Protein AF-A0A7L2TRA7-F1 (afdb_monomer_lite)

Sequence (109 aa):
GRTGRAGHRGKAVTFFTEDDKPLLRSIANVIQRAGCPVPEYIKHLPKLQSKQKKKFIKKPLTRESICTTPKCFLKKGKTKMKTTKENIKEKKKGKEDKKGRKLQTGSES

pLDDT: mean 81.59, std 13.66, range [42.28, 95.25]

Radius of gyration: 28.55 Å; chains: 1; bounding box: 27×39×94 Å

Secondary structure (DSSP, 8-state):
--S--TT----------GGGHHHHHHHHHHHHHTT----HHHHTSPPPPHHHHHHHHHSPPP-PPP--S-HHHHHHHHHHHHHHHHHHHHHHHHHHHHHHHHHHTTS--

InterPro domains:
  IPR027417 P-loop containing nucleoside triphosphate hydrolase [G3DSA:3.40.50.300] (1-108)
  IPR027417 P-loop containing nucleoside triphosphate hydrolase [SSF52540] (1-38)

Foldseek 3Di:
DPADDDPDDGDDDDDDDPVCLQVLCVVQVVCVVVVHDDDPVSVPRDHHDPVVVVVCVVPPDDDDDDDPDPPVVVVVVVVVVVVVVVVVVVVVVVVVVVVVVVVVVPPDD

Organism: Pomatostomus ruficeps (NCBI:txid9176)

Structure (mmCIF, N/CA/C/O backbone):
data_AF-A0A7L2TRA7-F1
#
_entry.id   AF-A0A7L2TRA7-F1
#
loop_
_atom_site.group_PDB
_atom_site.id
_atom_site.type_symbol
_atom_site.label_atom_id
_atom_site.label_alt_id
_atom_site.label_comp_id
_atom_site.label_asym_id
_atom_site.label_entity_id
_atom_site.label_seq_id
_atom_site.pdbx_PDB_ins_code
_atom_site.Cartn_x
_atom_site.Cartn_y
_atom_site.Cartn_z
_atom_site.occupancy
_atom_site.B_iso_or_equiv
_atom_site.auth_seq_id
_atom_site.auth_comp_id
_atom_site.auth_asym_id
_atom_site.auth_atom_id
_atom_site.pdbx_PDB_model_num
ATOM 1 N N . GLY A 1 1 ? 8.911 -8.943 1.306 1.00 80.62 1 GLY A N 1
ATOM 2 C CA . GLY A 1 1 ? 7.447 -9.154 1.383 1.00 80.62 1 GLY A CA 1
ATOM 3 C C . GLY A 1 1 ? 7.108 -10.252 2.382 1.00 80.62 1 GLY A C 1
ATOM 4 O O . GLY A 1 1 ? 8.018 -10.824 2.973 1.00 80.62 1 GLY A O 1
ATOM 5 N N . ARG A 1 2 ? 5.815 -10.544 2.592 1.00 90.56 2 ARG A N 1
ATOM 6 C CA . ARG A 1 2 ? 5.361 -11.679 3.429 1.00 90.56 2 ARG A CA 1
ATOM 7 C C . ARG A 1 2 ? 5.341 -13.024 2.676 1.00 90.56 2 ARG A C 1
ATOM 9 O O . ARG A 1 2 ? 5.495 -14.053 3.315 1.00 90.56 2 ARG A O 1
ATOM 16 N N . THR A 1 3 ? 5.203 -13.005 1.347 1.00 93.31 3 THR A N 1
ATOM 17 C CA . THR A 1 3 ? 5.171 -14.185 0.455 1.00 93.31 3 THR A CA 1
ATOM 18 C C . THR A 1 3 ? 6.433 -14.271 -0.423 1.00 93.31 3 THR A C 1
ATOM 20 O O . THR A 1 3 ? 7.102 -13.250 -0.589 1.00 93.31 3 THR A O 1
ATOM 23 N N . GLY A 1 4 ? 6.734 -15.457 -0.970 1.00 92.56 4 GLY A N 1
ATOM 24 C CA . GLY A 1 4 ? 7.846 -15.739 -1.897 1.00 92.56 4 GLY A CA 1
ATOM 25 C C . GLY A 1 4 ? 9.235 -15.792 -1.241 1.00 92.56 4 GLY A C 1
ATOM 26 O O . GLY A 1 4 ? 9.894 -14.763 -1.111 1.00 92.56 4 GLY A O 1
ATOM 27 N N . ARG A 1 5 ? 9.684 -16.978 -0.803 1.00 95.25 5 ARG A N 1
ATOM 28 C CA . ARG A 1 5 ? 10.981 -17.216 -0.127 1.00 95.25 5 ARG A CA 1
ATOM 29 C C . ARG A 1 5 ? 11.567 -18.564 -0.557 1.00 95.25 5 ARG A C 1
ATOM 31 O O . ARG A 1 5 ? 10.819 -19.417 -1.017 1.00 95.25 5 ARG A O 1
ATOM 38 N N . ALA A 1 6 ? 12.879 -18.747 -0.379 1.00 94.06 6 ALA A N 1
ATOM 39 C CA . ALA A 1 6 ? 13.581 -20.013 -0.641 1.00 94.06 6 ALA A CA 1
ATOM 40 C C . ALA A 1 6 ? 13.310 -20.593 -2.047 1.00 94.06 6 ALA A C 1
ATOM 42 O O . ALA A 1 6 ? 12.969 -21.758 -2.195 1.00 94.06 6 ALA A O 1
ATOM 43 N N . GLY A 1 7 ? 13.375 -19.754 -3.086 1.00 93.25 7 GLY A N 1
ATOM 44 C CA . GLY A 1 7 ? 13.116 -20.177 -4.470 1.00 93.25 7 GLY A CA 1
ATOM 45 C C . GLY A 1 7 ? 11.638 -20.405 -4.819 1.00 93.25 7 GLY A C 1
ATOM 46 O O . GLY A 1 7 ? 11.305 -20.554 -5.993 1.00 93.25 7 GLY A O 1
ATOM 47 N N . HIS A 1 8 ? 10.722 -20.356 -3.847 1.00 94.31 8 HIS A N 1
ATOM 48 C CA . HIS A 1 8 ? 9.292 -20.483 -4.109 1.00 94.31 8 HIS A CA 1
ATOM 49 C C . HIS A 1 8 ? 8.664 -19.156 -4.540 1.00 94.31 8 HIS A C 1
ATOM 51 O O . HIS A 1 8 ? 8.875 -18.104 -3.928 1.00 94.31 8 HIS A O 1
ATOM 57 N N . ARG A 1 9 ? 7.822 -19.221 -5.578 1.00 93.56 9 ARG A N 1
ATOM 58 C CA . ARG A 1 9 ? 7.058 -18.074 -6.081 1.00 93.56 9 ARG A CA 1
ATOM 59 C C . ARG A 1 9 ? 5.910 -17.742 -5.127 1.00 93.56 9 ARG A C 1
ATOM 61 O O . ARG A 1 9 ? 5.183 -18.624 -4.681 1.00 93.56 9 ARG A O 1
ATOM 68 N N . GLY A 1 10 ? 5.733 -16.457 -4.837 1.00 93.56 10 GLY A N 1
ATOM 69 C CA . GLY A 1 10 ? 4.622 -15.946 -4.038 1.00 93.56 10 GLY A CA 1
ATOM 70 C C . GLY A 1 10 ? 3.614 -15.186 -4.896 1.00 93.56 10 GLY A C 1
ATOM 71 O O . GLY A 1 10 ? 4.008 -14.453 -5.799 1.00 93.56 10 GLY A O 1
ATOM 72 N N . LYS A 1 11 ? 2.318 -15.316 -4.593 1.00 92.88 11 LYS A N 1
ATOM 73 C CA . LYS A 1 11 ? 1.249 -14.508 -5.199 1.00 92.88 11 LYS A CA 1
ATOM 74 C C . LYS A 1 11 ? 0.711 -13.509 -4.177 1.00 92.88 11 LYS A C 1
ATOM 76 O O . LYS A 1 11 ? 0.487 -13.863 -3.021 1.00 92.88 11 LYS A O 1
ATOM 81 N N . ALA A 1 12 ? 0.490 -12.273 -4.611 1.00 93.00 12 ALA A N 1
ATOM 82 C CA . ALA A 1 12 ? -0.174 -11.238 -3.829 1.00 93.00 12 ALA A CA 1
ATOM 83 C C . ALA A 1 12 ? -1.354 -10.692 -4.638 1.00 93.00 12 ALA A C 1
ATOM 85 O O . ALA A 1 12 ? -1.184 -10.296 -5.787 1.00 93.00 12 ALA A O 1
ATOM 86 N N . VAL A 1 13 ? -2.542 -10.699 -4.037 1.00 92.00 13 VAL A N 1
ATOM 87 C CA . VAL A 1 13 ? -3.762 -10.135 -4.626 1.00 92.00 13 VAL A CA 1
ATOM 88 C C . VAL A 1 13 ? -4.140 -8.912 -3.803 1.00 92.00 13 VAL A C 1
ATOM 90 O O . VAL A 1 13 ? -4.139 -8.966 -2.573 1.00 92.00 13 VAL A O 1
ATOM 93 N N . THR A 1 14 ? -4.410 -7.795 -4.469 1.00 90.81 14 THR A N 1
ATOM 94 C CA . THR A 1 14 ? -4.784 -6.536 -3.823 1.00 90.81 14 THR A CA 1
ATOM 95 C C . THR A 1 14 ? -6.113 -6.080 -4.391 1.00 90.81 14 THR A C 1
ATOM 97 O O . THR A 1 14 ? -6.212 -5.799 -5.581 1.00 90.81 14 THR A O 1
ATOM 100 N N . PHE A 1 15 ? -7.119 -6.017 -3.528 1.00 91.12 15 PHE A N 1
ATOM 101 C CA . PHE A 1 15 ? -8.388 -5.370 -3.827 1.00 91.12 15 PHE A CA 1
ATOM 102 C C . PHE A 1 15 ? -8.284 -3.900 -3.437 1.00 91.12 15 PHE A C 1
ATOM 104 O O . PHE A 1 15 ? -7.632 -3.566 -2.445 1.00 91.12 15 PHE A O 1
ATOM 111 N N . PHE A 1 16 ? -8.906 -3.036 -4.222 1.00 90.62 16 PHE A N 1
ATOM 112 C CA . PHE A 1 16 ? -8.966 -1.608 -3.957 1.00 90.62 16 PHE A CA 1
ATOM 113 C C . PHE A 1 16 ? -10.379 -1.105 -4.209 1.00 90.62 16 PHE A C 1
ATOM 115 O O . PHE A 1 16 ? -11.149 -1.719 -4.948 1.00 90.62 16 PHE A O 1
ATOM 122 N N . THR A 1 17 ? -10.697 0.013 -3.577 1.00 90.88 17 THR A N 1
ATOM 123 C CA . THR A 1 17 ? -11.985 0.691 -3.696 1.00 90.88 17 THR A CA 1
ATOM 124 C C . THR A 1 17 ? -11.817 2.025 -4.412 1.00 90.88 17 THR A C 1
ATOM 126 O O . THR A 1 17 ? -10.705 2.442 -4.754 1.00 90.88 17 THR A O 1
ATOM 129 N N . GLU A 1 18 ? -12.924 2.723 -4.638 1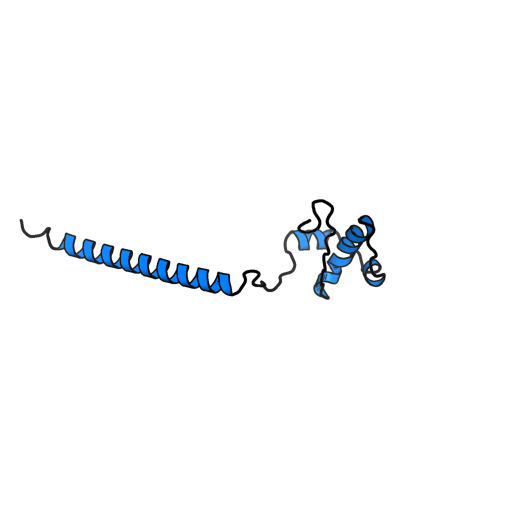.00 88.81 18 GLU A N 1
ATOM 130 C CA . GLU A 1 18 ? -12.885 4.058 -5.225 1.00 88.81 18 GLU A CA 1
ATOM 131 C C . GLU A 1 18 ? -12.158 5.080 -4.347 1.00 88.81 18 GLU A C 1
ATOM 133 O O . GLU A 1 18 ? -11.485 5.968 -4.873 1.00 88.81 18 GLU A O 1
ATOM 138 N N . ASP A 1 19 ? -12.195 4.906 -3.029 1.00 87.56 19 ASP A N 1
ATOM 139 C CA . ASP A 1 19 ? -11.504 5.786 -2.085 1.00 87.56 19 ASP A CA 1
ATOM 140 C C . ASP A 1 19 ? -9.974 5.666 -2.181 1.00 87.56 19 ASP A C 1
ATOM 142 O O . ASP A 1 19 ? -9.236 6.574 -1.788 1.00 87.56 19 ASP A O 1
ATOM 146 N N . ASP A 1 20 ? -9.470 4.561 -2.743 1.00 88.50 20 ASP A N 1
ATOM 147 C CA . ASP A 1 20 ? -8.039 4.318 -2.916 1.00 88.50 20 ASP A CA 1
ATOM 148 C C . ASP A 1 20 ? -7.482 4.933 -4.214 1.00 88.50 20 ASP A C 1
ATOM 150 O O . ASP A 1 20 ? -6.258 5.024 -4.355 1.00 88.50 20 ASP A O 1
ATOM 154 N N . LYS A 1 21 ? -8.338 5.416 -5.137 1.00 88.44 21 LYS A N 1
ATOM 155 C CA . LYS A 1 21 ? -7.961 6.096 -6.400 1.00 88.44 21 LYS A CA 1
ATOM 156 C C . LYS A 1 21 ? -6.740 7.031 -6.276 1.00 88.44 21 LYS A C 1
ATOM 158 O O . LYS A 1 21 ? -5.806 6.862 -7.067 1.00 88.44 21 LYS A O 1
ATOM 163 N N . PRO A 1 22 ? -6.655 7.961 -5.296 1.00 86.94 22 PRO A N 1
ATOM 164 C CA . PRO A 1 22 ? -5.494 8.849 -5.149 1.00 86.94 22 PRO A CA 1
ATOM 165 C C . PRO A 1 22 ? -4.161 8.127 -4.885 1.00 86.94 22 PRO A C 1
ATOM 167 O O . PRO A 1 22 ? -3.092 8.665 -5.178 1.00 86.94 22 PRO A O 1
ATOM 170 N N . LEU A 1 23 ? -4.192 6.922 -4.316 1.00 88.75 23 LEU A N 1
ATOM 171 C CA . LEU A 1 23 ? -3.003 6.151 -3.946 1.00 88.75 23 LEU A CA 1
ATOM 172 C C . LEU A 1 23 ? -2.579 5.167 -5.043 1.00 88.75 23 LEU A C 1
ATOM 174 O O . LEU A 1 23 ? -1.385 4.865 -5.163 1.00 88.75 23 LEU A O 1
ATOM 178 N N . LEU A 1 24 ? -3.516 4.716 -5.880 1.00 93.06 24 LEU A N 1
ATOM 179 C CA . LEU A 1 24 ? -3.287 3.684 -6.895 1.00 93.06 24 LEU A CA 1
ATOM 180 C C . LEU A 1 24 ? -2.166 4.026 -7.878 1.00 93.06 24 LEU A C 1
ATOM 182 O O . LEU A 1 24 ? -1.355 3.157 -8.198 1.00 93.06 24 LEU A O 1
ATOM 186 N N . ARG A 1 25 ? -2.037 5.291 -8.298 1.00 92.12 25 ARG A N 1
ATOM 187 C CA . ARG A 1 25 ? -0.975 5.698 -9.235 1.00 92.12 25 ARG A CA 1
ATOM 188 C C . ARG A 1 25 ? 0.428 5.460 -8.668 1.00 92.12 25 ARG A C 1
ATOM 190 O O . ARG A 1 25 ? 1.345 5.083 -9.396 1.00 92.12 25 ARG A O 1
ATOM 197 N N . SER A 1 26 ? 0.603 5.657 -7.361 1.00 91.38 26 SER A N 1
ATOM 198 C CA . SER A 1 26 ? 1.884 5.417 -6.689 1.00 91.38 26 SER A CA 1
ATOM 199 C C . SER A 1 26 ? 2.210 3.925 -6.582 1.00 91.38 26 SER A C 1
ATOM 201 O O . SER A 1 26 ? 3.358 3.536 -6.799 1.00 91.38 26 SER A O 1
ATOM 203 N N . ILE A 1 27 ? 1.192 3.098 -6.328 1.00 92.75 27 ILE A N 1
ATOM 204 C CA . ILE A 1 27 ? 1.296 1.637 -6.250 1.00 92.75 27 ILE A CA 1
ATOM 205 C C . ILE A 1 27 ? 1.620 1.062 -7.633 1.00 92.75 27 ILE A C 1
ATOM 207 O O . ILE A 1 27 ? 2.550 0.269 -7.762 1.00 92.75 27 ILE A O 1
ATOM 211 N N . ALA A 1 28 ? 0.942 1.534 -8.680 1.00 94.62 28 ALA A N 1
ATOM 212 C CA . ALA A 1 28 ? 1.219 1.176 -10.069 1.00 94.62 28 ALA A CA 1
ATOM 213 C C . ALA A 1 28 ? 2.688 1.387 -10.449 1.00 94.62 28 ALA A C 1
ATOM 215 O O . ALA A 1 28 ? 3.307 0.500 -11.028 1.00 94.62 28 ALA A O 1
ATOM 216 N N . ASN A 1 29 ? 3.286 2.516 -10.060 1.00 93.44 29 ASN A N 1
ATOM 217 C CA . ASN A 1 29 ? 4.699 2.785 -10.341 1.00 93.44 29 ASN A CA 1
ATOM 218 C C . ASN A 1 29 ? 5.650 1.811 -9.625 1.00 93.44 29 ASN A C 1
ATOM 220 O O . ASN A 1 29 ? 6.778 1.614 -10.072 1.00 93.44 29 ASN A O 1
ATOM 224 N N . VAL A 1 30 ? 5.249 1.244 -8.483 1.00 93.88 30 VAL A N 1
ATOM 225 C CA . VAL A 1 30 ? 6.024 0.203 -7.787 1.00 93.88 30 VAL A CA 1
ATOM 226 C C . VAL A 1 30 ? 5.866 -1.137 -8.503 1.00 93.88 30 VAL A C 1
ATOM 228 O O . VAL A 1 30 ? 6.867 -1.795 -8.765 1.00 93.88 30 VAL A O 1
ATOM 231 N N . ILE A 1 31 ? 4.638 -1.505 -8.878 1.00 94.12 31 ILE A N 1
ATOM 232 C CA . ILE A 1 31 ? 4.336 -2.746 -9.610 1.00 94.12 31 ILE A CA 1
ATOM 233 C C . ILE A 1 31 ? 5.057 -2.764 -10.968 1.00 94.12 31 ILE A C 1
ATOM 235 O O . ILE A 1 31 ? 5.690 -3.758 -11.313 1.00 94.12 31 ILE A O 1
ATOM 239 N N . GLN A 1 32 ? 5.047 -1.643 -11.692 1.00 94.06 32 GLN A N 1
ATOM 240 C CA . GLN A 1 32 ? 5.733 -1.502 -12.975 1.00 94.06 32 GLN A CA 1
ATOM 241 C C . GLN A 1 32 ? 7.256 -1.644 -12.834 1.00 94.06 32 GLN A C 1
ATOM 243 O O . GLN A 1 32 ? 7.878 -2.351 -13.620 1.00 94.06 32 GLN A O 1
ATOM 248 N N . ARG A 1 33 ? 7.865 -1.030 -11.808 1.00 94.81 33 ARG A N 1
ATOM 249 C CA . ARG A 1 33 ? 9.305 -1.189 -11.521 1.00 94.81 33 ARG A CA 1
ATOM 250 C C . ARG A 1 33 ? 9.683 -2.618 -11.137 1.00 94.81 33 ARG A C 1
ATOM 252 O O . ARG A 1 33 ? 10.824 -3.010 -11.338 1.00 94.81 33 ARG A O 1
ATOM 259 N N . ALA A 1 34 ? 8.736 -3.388 -10.607 1.00 92.50 34 ALA A N 1
ATOM 260 C CA . ALA A 1 34 ? 8.910 -4.809 -10.331 1.00 92.50 34 ALA A CA 1
ATOM 261 C C . ALA A 1 34 ? 8.737 -5.701 -11.581 1.00 92.50 34 ALA A C 1
ATOM 263 O O . ALA A 1 34 ? 8.811 -6.919 -11.458 1.00 92.50 34 ALA A O 1
ATOM 264 N N . GLY A 1 35 ? 8.490 -5.121 -12.763 1.00 93.56 35 GLY A N 1
ATOM 265 C CA . GLY A 1 35 ? 8.306 -5.858 -14.018 1.00 93.56 35 GLY A CA 1
ATOM 266 C C . GLY A 1 35 ? 6.920 -6.487 -14.182 1.00 93.56 35 GLY A C 1
ATOM 267 O O . GLY A 1 35 ? 6.709 -7.283 -15.092 1.00 93.56 35 GLY A O 1
ATOM 268 N N . CYS A 1 36 ? 5.962 -6.146 -13.319 1.00 91.81 36 CYS A N 1
ATOM 269 C CA . CYS A 1 36 ? 4.608 -6.681 -13.392 1.00 91.81 36 CYS A CA 1
ATOM 270 C C . CYS A 1 36 ? 3.713 -5.806 -14.290 1.00 91.81 36 CYS A C 1
ATOM 272 O O . CYS A 1 36 ? 3.801 -4.573 -14.233 1.00 91.81 36 CYS A O 1
ATOM 274 N N . PRO A 1 37 ? 2.802 -6.410 -15.075 1.00 94.25 37 PRO A N 1
ATOM 275 C CA . PRO A 1 37 ? 1.855 -5.658 -15.885 1.00 94.25 37 PRO A CA 1
ATOM 276 C C . PRO A 1 37 ? 0.872 -4.893 -14.991 1.00 94.25 37 PRO A C 1
ATOM 278 O O . PRO A 1 37 ? 0.334 -5.427 -14.020 1.00 94.25 37 PRO A O 1
ATOM 281 N N . VAL A 1 38 ? 0.628 -3.629 -15.339 1.00 94.31 38 VAL A N 1
ATOM 282 C CA . VAL A 1 38 ? -0.349 -2.764 -14.671 1.00 94.31 38 VAL A CA 1
ATOM 283 C C . VAL A 1 38 ? -1.432 -2.381 -15.680 1.00 94.31 38 VAL A C 1
ATOM 285 O O . VAL A 1 38 ? -1.075 -1.903 -16.760 1.00 94.31 38 VAL A O 1
ATOM 288 N N . PRO A 1 39 ? -2.725 -2.534 -15.341 1.00 94.25 39 PRO A N 1
ATOM 289 C CA . PRO A 1 39 ? -3.824 -2.092 -16.191 1.00 94.25 39 PRO A CA 1
ATOM 290 C C . PRO A 1 39 ? -3.737 -0.609 -16.565 1.00 94.25 39 PRO A C 1
ATOM 292 O O . PRO A 1 39 ? -3.402 0.241 -15.734 1.00 94.25 39 PRO A O 1
ATOM 295 N N . GLU A 1 40 ? -4.083 -0.294 -17.811 1.00 92.56 40 GLU A N 1
ATOM 296 C CA . GLU A 1 40 ? -3.847 1.032 -18.387 1.00 92.56 40 GLU A CA 1
ATOM 297 C C . GLU A 1 40 ? -4.652 2.140 -17.694 1.00 92.56 40 GLU A C 1
ATOM 299 O O . GLU A 1 40 ? -4.133 3.230 -17.447 1.00 92.56 40 GLU A O 1
ATOM 304 N N . TYR A 1 41 ? -5.880 1.843 -17.262 1.00 92.69 41 TYR A N 1
ATOM 305 C CA . TYR A 1 41 ? -6.713 2.800 -16.530 1.00 92.69 41 TYR A CA 1
ATOM 306 C C . TYR A 1 41 ? -6.057 3.273 -15.220 1.00 92.69 41 TYR A C 1
ATOM 308 O O . TYR A 1 41 ? -6.209 4.431 -14.843 1.00 92.69 41 TYR A O 1
ATOM 316 N N . ILE A 1 42 ? -5.256 2.429 -14.552 1.00 93.19 42 ILE A N 1
ATOM 317 C CA . ILE A 1 42 ? -4.552 2.802 -13.314 1.00 93.19 42 ILE A CA 1
ATOM 318 C C . ILE A 1 42 ? -3.398 3.768 -13.612 1.00 93.19 42 ILE A C 1
ATOM 320 O O . ILE A 1 42 ? -3.079 4.642 -12.801 1.00 93.19 42 ILE A O 1
ATOM 324 N N . LYS A 1 43 ? -2.767 3.646 -14.786 1.00 88.00 43 LYS A N 1
ATOM 325 C CA . LYS A 1 43 ? -1.686 4.546 -15.207 1.00 88.00 43 LYS A CA 1
ATOM 326 C C . LYS A 1 43 ? -2.203 5.937 -15.575 1.00 88.00 43 LYS A C 1
ATOM 328 O O . LYS A 1 43 ? -1.488 6.919 -15.389 1.00 88.00 43 LYS A O 1
ATOM 333 N N . HIS A 1 44 ? -3.440 6.037 -16.035 1.00 90.62 44 HIS A N 1
ATOM 334 C CA . HIS A 1 44 ? -4.057 7.317 -16.373 1.00 90.62 44 HIS A CA 1
ATOM 335 C C . HIS A 1 44 ? -4.616 8.066 -15.158 1.00 90.62 44 HIS A C 1
ATOM 337 O O . HIS A 1 44 ? -5.001 9.227 -15.276 1.00 90.62 44 HIS A O 1
ATOM 343 N N . LEU A 1 45 ? -4.609 7.451 -13.968 1.00 90.88 45 LEU A N 1
ATOM 344 C CA . LEU A 1 45 ? -5.038 8.130 -12.750 1.00 90.88 45 LEU A CA 1
ATOM 345 C C . LEU A 1 45 ? -4.127 9.325 -12.416 1.00 90.88 45 LEU A C 1
ATOM 347 O O . LEU A 1 45 ? -2.894 9.226 -12.530 1.00 90.88 45 LEU A O 1
ATOM 351 N N . PRO A 1 46 ? -4.714 10.443 -11.947 1.00 89.12 46 PRO A N 1
ATOM 352 C CA . PRO A 1 46 ? -3.960 11.636 -11.607 1.00 89.12 46 PRO A CA 1
ATOM 353 C C . PRO A 1 46 ? -2.975 11.357 -10.471 1.00 89.12 46 PRO A C 1
ATOM 355 O O . PRO A 1 46 ? -3.244 10.611 -9.525 1.00 89.12 46 PRO A O 1
ATOM 358 N N . LYS A 1 47 ? -1.800 11.984 -10.553 1.00 88.81 47 LYS A N 1
ATOM 359 C CA . LYS A 1 47 ? -0.809 11.924 -9.477 1.00 88.81 47 LYS A CA 1
ATOM 360 C C . LYS A 1 47 ? -1.311 12.726 -8.279 1.00 88.81 47 LYS A C 1
ATOM 362 O O . LYS A 1 47 ? -1.761 13.860 -8.421 1.00 88.81 47 LYS A O 1
ATOM 367 N N . LEU A 1 48 ? -1.156 12.158 -7.088 1.00 88.44 48 LEU A N 1
ATOM 368 C CA . LEU A 1 48 ? -1.499 12.839 -5.848 1.00 88.44 48 LEU A CA 1
ATOM 369 C C . LEU A 1 48 ? -0.580 14.043 -5.607 1.00 88.44 48 LEU A C 1
ATOM 371 O O . LEU A 1 48 ? 0.646 13.906 -5.641 1.00 88.44 48 LEU A O 1
ATOM 375 N N . GLN A 1 49 ? -1.158 15.204 -5.296 1.00 91.31 49 GLN A N 1
ATOM 376 C CA . GLN A 1 49 ? -0.370 16.387 -4.960 1.00 91.31 49 GLN A CA 1
ATOM 377 C C . GLN A 1 49 ? 0.435 16.171 -3.672 1.00 91.31 49 GLN A C 1
ATOM 379 O O . GLN A 1 49 ? -0.039 15.561 -2.709 1.00 91.31 49 GLN A O 1
ATOM 384 N N . SER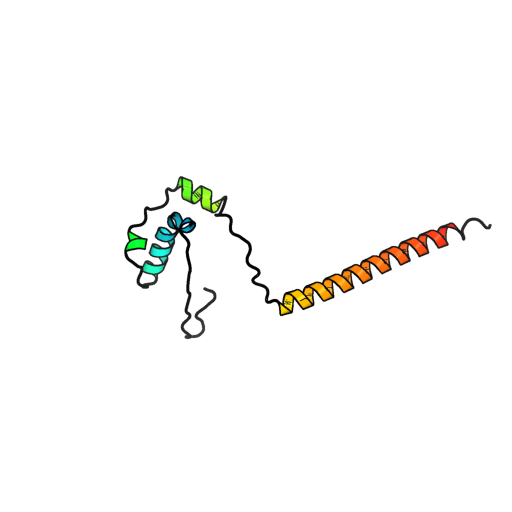 A 1 50 ? 1.635 16.753 -3.597 1.00 89.44 50 SER A N 1
ATOM 385 C CA . SER A 1 50 ? 2.539 16.612 -2.445 1.00 89.44 50 SER A CA 1
ATOM 386 C C . SER A 1 50 ? 1.888 16.992 -1.109 1.00 89.44 50 SER A C 1
ATOM 388 O O . SER A 1 50 ? 2.114 16.321 -0.101 1.00 89.44 50 SER A O 1
ATOM 390 N N . LYS A 1 51 ? 1.036 18.030 -1.090 1.00 90.69 51 LYS A N 1
ATOM 391 C CA . LYS A 1 51 ? 0.282 18.444 0.107 1.00 90.69 51 LYS A CA 1
ATOM 392 C C . LYS A 1 51 ? -0.696 17.355 0.561 1.00 90.69 51 LYS A C 1
ATOM 394 O O . LYS A 1 51 ? -0.719 17.015 1.741 1.00 90.69 51 LYS A O 1
ATOM 399 N N . GLN A 1 52 ? -1.463 16.778 -0.363 1.00 88.31 52 GLN A N 1
ATOM 400 C CA . GLN A 1 52 ? -2.408 15.700 -0.062 1.00 88.31 52 GLN A CA 1
ATOM 401 C C . GLN A 1 52 ? -1.674 14.434 0.387 1.00 88.31 52 GLN A C 1
ATOM 403 O O . GLN A 1 52 ? -2.049 13.840 1.391 1.00 88.31 52 GLN A O 1
ATOM 408 N N . LYS A 1 53 ? -0.559 14.081 -0.261 1.00 88.38 53 LYS A N 1
ATOM 409 C CA . LYS A 1 53 ? 0.285 12.952 0.153 1.00 88.38 53 LYS A CA 1
ATOM 410 C C . LYS A 1 53 ? 0.754 13.089 1.606 1.00 88.38 53 LYS A C 1
ATOM 412 O O . LYS A 1 53 ? 0.630 12.144 2.378 1.00 88.38 53 LYS A O 1
ATOM 417 N N . LYS A 1 54 ? 1.223 14.277 2.008 1.00 91.31 54 LYS A N 1
ATOM 418 C CA . LYS A 1 54 ? 1.593 14.565 3.407 1.00 91.31 54 LYS A CA 1
ATOM 419 C C . LYS A 1 54 ? 0.401 14.416 4.361 1.00 91.31 54 LYS A C 1
ATOM 421 O O . LYS A 1 54 ? 0.583 13.901 5.461 1.00 91.31 54 LYS A O 1
ATOM 426 N N . LYS A 1 55 ? -0.807 14.823 3.948 1.00 90.75 55 LYS A N 1
ATOM 427 C CA . LYS A 1 55 ? -2.033 14.623 4.738 1.00 90.75 55 LYS A CA 1
ATOM 428 C C . LYS A 1 55 ? -2.336 13.138 4.936 1.00 90.75 55 LYS A C 1
ATOM 430 O O . LYS A 1 55 ? -2.529 12.751 6.076 1.00 90.75 55 LYS A O 1
ATOM 435 N N . PHE A 1 56 ? -2.286 12.314 3.887 1.00 87.62 56 PHE A N 1
ATOM 436 C CA . PHE A 1 56 ? -2.534 10.867 3.994 1.00 87.62 56 PHE A CA 1
ATOM 437 C C . PHE A 1 56 ? -1.489 10.124 4.835 1.00 87.62 56 PHE A C 1
ATOM 439 O O . PHE A 1 56 ? -1.825 9.148 5.494 1.00 87.62 56 PHE A O 1
ATOM 446 N N . ILE A 1 57 ? -0.235 10.587 4.844 1.00 88.62 57 ILE A N 1
ATOM 447 C CA . ILE A 1 57 ? 0.801 10.033 5.731 1.00 88.62 57 ILE A CA 1
ATOM 448 C C . ILE A 1 57 ? 0.474 10.342 7.199 1.00 88.62 57 ILE A C 1
ATOM 450 O O . ILE A 1 57 ? 0.591 9.465 8.047 1.00 88.62 57 ILE A O 1
ATOM 454 N N . LYS A 1 58 ? 0.055 11.580 7.500 1.00 93.19 58 LYS A N 1
ATOM 455 C CA . LYS A 1 58 ? -0.293 12.006 8.868 1.00 93.19 58 LYS A CA 1
ATOM 456 C C . LYS A 1 58 ? -1.629 11.435 9.348 1.00 93.19 58 LYS A C 1
ATOM 458 O O . LYS A 1 58 ? -1.759 11.063 10.506 1.00 93.19 58 LYS A O 1
ATOM 463 N N . LYS A 1 59 ? -2.622 11.404 8.465 1.00 90.75 59 LYS A N 1
ATOM 464 C CA . LYS A 1 59 ? -3.983 10.928 8.708 1.00 90.7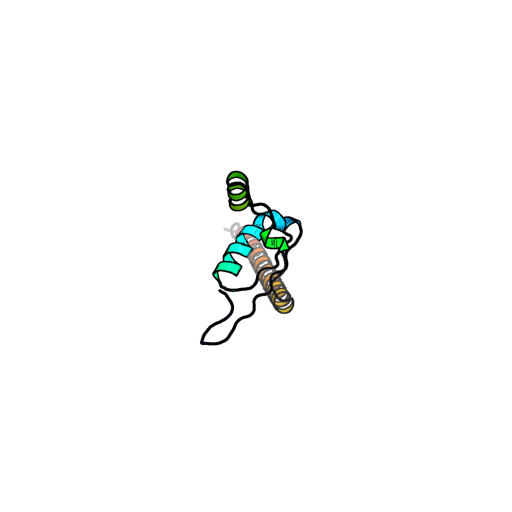5 59 LYS A CA 1
ATOM 465 C C . LYS A 1 59 ? -4.375 9.984 7.566 1.00 90.75 59 LYS A C 1
ATOM 467 O O . LYS A 1 59 ? -4.887 10.449 6.544 1.00 90.75 59 LYS A O 1
ATOM 472 N N . PRO A 1 60 ? -4.094 8.678 7.710 1.00 87.12 60 PRO A N 1
ATOM 473 C CA . PRO A 1 60 ? -4.498 7.671 6.737 1.00 87.12 60 PRO A CA 1
ATOM 474 C C . PRO A 1 60 ? -6.017 7.625 6.562 1.00 87.12 60 PRO A C 1
ATOM 476 O O . PRO A 1 60 ? -6.764 8.014 7.462 1.00 87.12 60 PRO A O 1
ATOM 479 N N . LEU A 1 61 ? -6.467 7.111 5.414 1.00 83.31 61 LEU A N 1
ATOM 480 C CA . LEU A 1 61 ? -7.882 6.821 5.187 1.00 83.31 61 LEU A CA 1
ATOM 481 C C . LEU A 1 61 ? -8.382 5.868 6.282 1.00 83.31 61 LEU A C 1
ATOM 483 O O . LEU A 1 61 ? -7.788 4.808 6.502 1.00 83.31 61 LEU A O 1
ATOM 487 N N . THR A 1 62 ? -9.441 6.265 6.982 1.00 86.19 62 THR A N 1
ATOM 488 C CA . THR A 1 62 ? -10.078 5.444 8.013 1.00 86.19 62 THR A CA 1
ATOM 489 C C . THR A 1 62 ? -10.791 4.275 7.354 1.00 86.19 62 THR A C 1
ATOM 491 O O . THR A 1 62 ? -11.504 4.461 6.373 1.00 86.19 62 THR A O 1
ATOM 494 N N . ARG A 1 63 ? -10.590 3.070 7.886 1.00 83.56 63 ARG A N 1
ATOM 495 C CA . ARG A 1 63 ? -11.189 1.834 7.376 1.00 83.56 63 ARG A CA 1
ATOM 496 C C . ARG A 1 63 ? -11.805 1.076 8.534 1.00 83.56 63 ARG A C 1
ATOM 498 O O . ARG A 1 63 ? -11.287 1.153 9.651 1.00 83.56 63 ARG A O 1
ATOM 505 N N . GLU A 1 64 ? -12.861 0.322 8.265 1.00 85.25 64 GLU A N 1
ATOM 506 C CA . GLU A 1 64 ? -13.396 -0.596 9.263 1.00 85.25 64 GLU A CA 1
ATOM 507 C C . GLU A 1 64 ? -12.335 -1.627 9.650 1.00 85.25 64 GLU A C 1
ATOM 509 O O . GLU A 1 64 ? -11.602 -2.163 8.811 1.00 85.25 64 GLU A O 1
ATOM 514 N N . SER A 1 65 ? -12.221 -1.892 10.949 1.00 85.31 65 SER A N 1
ATOM 515 C CA . SER A 1 65 ? -11.292 -2.899 11.433 1.00 85.31 65 SER A CA 1
ATOM 516 C C . SER A 1 65 ? -11.806 -4.287 11.065 1.00 85.31 65 SER A C 1
ATOM 518 O O . SER A 1 65 ? -12.866 -4.704 11.534 1.00 85.31 65 SER A O 1
ATOM 520 N N . ILE A 1 66 ? -11.029 -5.035 10.287 1.00 82.50 66 ILE A N 1
ATOM 521 C CA . ILE A 1 66 ? -11.309 -6.449 10.043 1.00 82.50 66 ILE A CA 1
ATOM 522 C C . ILE A 1 66 ? -10.718 -7.293 11.169 1.00 82.50 66 ILE A C 1
ATOM 524 O O . ILE A 1 66 ? -9.587 -7.079 11.613 1.00 82.50 66 ILE A O 1
ATOM 528 N N . CYS A 1 67 ? -11.467 -8.291 11.631 1.00 81.94 67 CYS A N 1
ATOM 529 C CA . CYS A 1 67 ? -10.923 -9.262 12.566 1.00 81.94 67 CYS A CA 1
ATOM 530 C C . CYS A 1 67 ? -10.051 -10.263 11.800 1.00 81.94 67 CYS A C 1
ATOM 532 O O . CYS A 1 67 ? -10.554 -11.170 11.143 1.00 81.94 67 CYS A O 1
ATOM 534 N N . THR A 1 68 ? -8.733 -10.100 11.884 1.00 81.50 68 THR A N 1
ATOM 535 C CA . THR A 1 68 ? -7.758 -11.047 11.315 1.00 81.50 68 THR A CA 1
ATOM 536 C C . THR A 1 68 ? -7.566 -12.288 12.185 1.00 81.50 68 THR A C 1
ATOM 538 O O . THR A 1 68 ? -6.969 -13.267 11.741 1.00 81.50 68 THR A O 1
ATOM 541 N N . THR A 1 69 ? -8.081 -12.267 13.417 1.00 84.38 69 THR A N 1
ATOM 542 C CA . THR A 1 69 ? -8.011 -13.390 14.349 1.00 84.38 69 THR A CA 1
ATOM 543 C C . THR A 1 69 ? -9.081 -14.427 14.002 1.00 84.38 69 THR A C 1
ATOM 545 O O . THR A 1 69 ? -10.275 -14.120 14.067 1.00 84.38 69 THR A O 1
ATOM 548 N N . PRO A 1 70 ? -8.706 -15.683 13.706 1.00 83.44 70 PRO A N 1
ATOM 549 C CA . PRO A 1 70 ? -9.689 -16.720 13.433 1.00 83.44 70 PRO A CA 1
ATOM 550 C C . PRO A 1 70 ? -10.615 -16.945 14.638 1.00 83.44 70 PRO A C 1
ATOM 552 O O . PRO A 1 70 ? -10.191 -16.885 15.798 1.00 83.44 70 PRO A O 1
ATOM 555 N N . LYS A 1 71 ? -11.890 -17.266 14.373 1.00 81.31 71 LYS A N 1
ATOM 556 C CA . LYS A 1 71 ? -12.934 -17.432 15.407 1.00 81.31 71 LYS A CA 1
ATOM 557 C C . LYS A 1 71 ? -12.529 -18.403 16.525 1.00 81.31 71 LYS A C 1
ATOM 559 O O . LYS A 1 71 ? -12.897 -18.195 17.681 1.00 81.31 71 LYS A O 1
ATOM 564 N N . CYS A 1 72 ? -11.758 -19.444 16.208 1.00 75.94 72 CYS A N 1
ATOM 565 C CA . CYS A 1 72 ? -11.274 -20.422 17.184 1.00 75.94 72 CYS A CA 1
ATOM 566 C C . CYS A 1 72 ? -10.343 -19.802 18.243 1.00 75.94 72 CYS A C 1
ATOM 568 O O . CYS A 1 72 ? -10.463 -20.124 19.427 1.00 75.94 72 CYS A O 1
ATOM 570 N N . PHE A 1 73 ? -9.478 -18.862 17.858 1.00 73.81 73 PHE A N 1
ATOM 571 C CA . PHE A 1 73 ? -8.596 -18.154 18.786 1.00 73.81 73 PHE A CA 1
ATOM 572 C C . PHE A 1 73 ? -9.358 -17.116 19.612 1.00 73.81 73 PHE A C 1
ATOM 574 O O . PHE A 1 73 ? -9.092 -16.974 20.805 1.00 73.81 73 PHE A O 1
ATOM 581 N N . LEU A 1 74 ? -10.375 -16.465 19.032 1.00 76.50 74 LEU A N 1
ATOM 582 C CA . LEU A 1 74 ? -11.257 -15.551 19.768 1.00 76.50 74 LEU A CA 1
ATOM 583 C C . LEU A 1 74 ? -12.031 -16.270 20.881 1.00 76.50 74 LEU A C 1
ATOM 585 O O . LEU A 1 74 ? -12.150 -15.736 21.981 1.00 76.50 74 LEU A O 1
ATOM 589 N N . LYS A 1 75 ? -12.531 -17.488 20.625 1.00 72.75 75 LYS A N 1
ATOM 590 C CA . LYS A 1 75 ? -13.206 -18.307 21.647 1.00 72.75 75 LYS A CA 1
ATOM 591 C C . LYS A 1 75 ? -12.260 -18.627 22.807 1.00 72.75 75 LYS A C 1
ATOM 593 O O . LYS A 1 75 ? -12.593 -18.350 23.955 1.00 72.75 75 LYS A O 1
ATOM 598 N N . LYS A 1 76 ? -11.052 -19.118 22.504 1.00 69.81 76 LYS A N 1
ATOM 599 C CA . LYS A 1 76 ? -10.030 -19.446 23.514 1.00 69.81 76 LYS A CA 1
ATOM 600 C C . LYS A 1 76 ? -9.602 -18.218 24.329 1.00 69.81 76 LYS A C 1
ATOM 602 O O . LYS A 1 76 ? -9.489 -18.314 25.547 1.00 69.81 76 LYS A O 1
ATOM 607 N N . GLY A 1 77 ? -9.412 -17.065 23.684 1.00 72.56 77 GLY A N 1
ATOM 608 C CA . GLY A 1 77 ? -9.084 -15.804 24.357 1.00 72.56 77 GLY A CA 1
ATOM 609 C C . GLY A 1 77 ? -10.202 -15.310 25.278 1.00 72.56 77 GLY A C 1
ATOM 610 O O . GLY A 1 77 ? -9.931 -14.928 26.413 1.00 72.56 77 GLY A O 1
ATOM 611 N N . LYS A 1 78 ? -11.466 -15.391 24.838 1.00 73.12 78 LYS A N 1
ATOM 612 C CA . LYS A 1 78 ? -12.634 -15.030 25.659 1.00 73.12 78 LYS A CA 1
ATOM 613 C C . LYS A 1 78 ? -12.769 -15.926 26.888 1.00 73.12 78 LYS A C 1
ATOM 615 O O .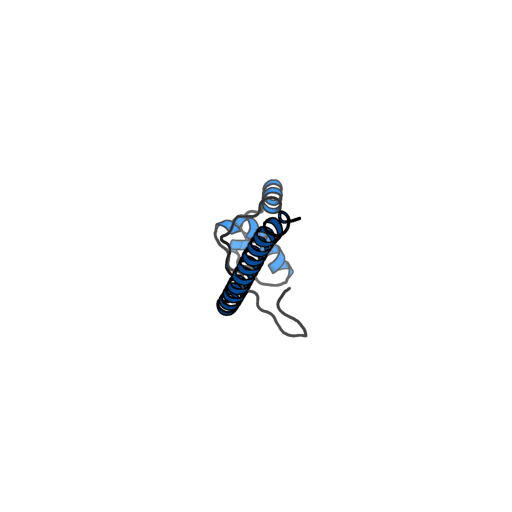 LYS A 1 78 ? -12.980 -15.400 27.975 1.00 73.12 78 LYS A O 1
ATOM 620 N N . THR A 1 79 ? -12.611 -17.243 26.740 1.00 69.31 79 THR A N 1
ATOM 621 C CA . THR A 1 79 ? -12.665 -18.179 27.874 1.00 69.31 79 THR A CA 1
ATOM 622 C C . THR A 1 79 ? -11.541 -17.904 28.869 1.00 69.31 79 THR A C 1
ATOM 624 O O . THR A 1 79 ? -11.820 -17.750 30.052 1.00 69.31 79 THR A O 1
ATOM 627 N N . LYS A 1 80 ? -10.298 -17.724 28.395 1.00 69.69 80 LYS A N 1
ATOM 628 C CA . LYS A 1 80 ? -9.160 -17.358 29.257 1.00 69.69 80 LYS A CA 1
ATOM 629 C C . LYS A 1 80 ? -9.362 -16.009 29.955 1.00 69.69 80 LYS A C 1
ATOM 631 O O . LYS A 1 80 ? -9.048 -15.879 31.131 1.00 69.69 80 LYS A O 1
ATOM 636 N N . MET A 1 81 ? -9.899 -14.997 29.272 1.00 67.56 81 MET A N 1
ATOM 637 C CA . MET A 1 81 ? -10.190 -13.701 29.900 1.00 67.56 81 MET A CA 1
ATOM 638 C C . MET A 1 81 ? -11.301 -13.793 30.946 1.00 67.56 81 MET A C 1
ATOM 640 O O . MET A 1 81 ? -11.201 -13.118 31.966 1.00 67.56 81 MET A O 1
ATOM 644 N N . LYS A 1 82 ? -12.355 -14.585 30.703 1.00 73.81 82 LYS A N 1
ATOM 645 C CA . LYS A 1 82 ? -13.447 -14.791 31.667 1.00 73.81 82 LYS A CA 1
ATOM 646 C C . LYS A 1 82 ? -12.929 -15.430 32.949 1.00 73.81 82 LYS A C 1
ATOM 648 O O . LYS A 1 82 ? -13.065 -14.821 34.005 1.00 73.81 82 LYS A O 1
ATOM 653 N N . THR A 1 83 ? -12.219 -16.551 32.831 1.00 72.69 83 THR A N 1
ATOM 654 C CA . THR A 1 83 ? -11.632 -17.232 33.991 1.00 72.69 83 THR A CA 1
ATOM 655 C C . THR A 1 83 ? -10.635 -16.337 34.721 1.00 72.69 83 THR A C 1
ATOM 657 O O . THR A 1 83 ? -10.646 -16.270 35.945 1.00 72.69 83 THR A O 1
ATOM 660 N N . THR A 1 84 ? -9.802 -15.576 34.004 1.00 75.69 84 THR A N 1
ATOM 661 C CA . THR A 1 84 ? -8.871 -14.628 34.643 1.00 75.69 84 THR A CA 1
ATOM 662 C C . THR A 1 84 ? -9.617 -13.520 35.400 1.00 75.69 84 THR A C 1
ATOM 664 O O . THR A 1 84 ? -9.235 -13.175 36.516 1.00 75.69 84 THR A O 1
ATOM 667 N N . LYS A 1 85 ? -10.702 -12.972 34.834 1.00 78.06 85 LYS A N 1
ATOM 668 C CA . LYS A 1 85 ? -11.526 -11.941 35.489 1.00 78.06 85 LYS A CA 1
ATOM 669 C C . LYS A 1 85 ? -12.247 -12.472 36.729 1.00 78.06 85 LYS A C 1
ATOM 671 O O . LYS A 1 85 ? -12.282 -11.766 37.733 1.00 78.06 85 LYS A O 1
ATOM 676 N N . GLU A 1 86 ? -12.790 -13.683 36.666 1.00 78.94 86 GLU A N 1
ATOM 677 C CA . GLU A 1 86 ? -13.438 -14.360 37.799 1.00 78.94 86 GLU A CA 1
ATOM 678 C C . GLU A 1 86 ? -12.435 -14.591 38.937 1.00 78.94 86 GLU A C 1
ATOM 680 O O . GLU A 1 86 ? -12.658 -14.111 40.047 1.00 78.94 86 GLU A O 1
ATOM 685 N N . ASN A 1 87 ? -11.258 -15.147 38.630 1.00 76.94 87 ASN A N 1
ATOM 686 C CA . ASN A 1 87 ? -10.170 -15.338 39.597 1.00 76.94 87 ASN A CA 1
ATOM 687 C C . ASN A 1 87 ? -9.694 -14.023 40.247 1.00 76.94 87 ASN A C 1
ATOM 689 O O . ASN A 1 87 ? -9.383 -13.978 41.439 1.00 76.94 87 ASN A O 1
ATOM 693 N N . ILE A 1 88 ? -9.623 -12.924 39.486 1.00 81.44 88 ILE A N 1
ATOM 694 C CA . ILE A 1 88 ? -9.273 -11.600 40.030 1.00 81.44 88 ILE A CA 1
ATOM 695 C C . ILE A 1 88 ? -10.380 -11.075 40.959 1.00 81.44 88 ILE A C 1
ATOM 697 O O . ILE A 1 88 ? -10.076 -10.450 41.979 1.00 81.44 88 ILE A O 1
ATOM 701 N N . LYS A 1 89 ? -11.656 -11.316 40.631 1.00 79.38 89 LYS A N 1
ATOM 702 C CA . LYS A 1 89 ? -12.810 -10.860 41.420 1.00 79.38 89 LYS A CA 1
ATOM 703 C C . LYS A 1 89 ? -12.921 -11.619 42.747 1.00 79.38 89 LYS A C 1
ATOM 705 O O . LYS A 1 89 ? -13.124 -10.988 43.781 1.00 79.38 89 LYS A O 1
ATOM 710 N N . GLU A 1 90 ? -12.694 -12.931 42.737 1.00 74.94 90 GLU A N 1
ATOM 711 C CA . GLU A 1 90 ? -12.640 -13.761 43.949 1.00 74.94 90 GLU A CA 1
ATOM 712 C C . GLU A 1 90 ? -11.466 -13.382 44.858 1.00 74.94 90 GLU A C 1
ATOM 714 O O . GLU A 1 90 ? -11.650 -13.195 46.061 1.00 74.94 90 GLU A O 1
ATOM 719 N N . LYS A 1 91 ? -10.271 -13.149 44.293 1.00 74.31 91 LYS A N 1
ATOM 720 C CA . LYS A 1 91 ? -9.116 -12.662 45.070 1.00 74.31 91 LYS A CA 1
ATOM 721 C C . LYS A 1 91 ? -9.346 -11.286 45.701 1.00 74.31 91 LYS A C 1
ATOM 723 O O . LYS A 1 91 ? -8.761 -11.010 46.748 1.00 74.31 91 LYS A O 1
ATOM 728 N N . LYS A 1 92 ? -10.153 -10.413 45.083 1.00 71.62 92 LYS A N 1
ATOM 729 C CA . LYS A 1 92 ? -10.533 -9.116 45.671 1.00 71.62 92 LYS A CA 1
ATOM 730 C C . LYS A 1 92 ? -11.522 -9.283 46.828 1.00 71.62 92 LYS A C 1
ATOM 732 O O . LYS A 1 92 ? -11.234 -8.761 47.899 1.00 71.62 92 LYS A O 1
ATOM 737 N N . LYS A 1 93 ? -12.587 -10.079 46.660 1.00 69.94 93 LYS A N 1
ATOM 738 C CA . LYS A 1 93 ? -13.542 -10.389 47.744 1.00 69.94 93 LYS A CA 1
ATOM 739 C C . LYS A 1 93 ? -12.858 -11.027 48.956 1.00 69.94 93 LYS A C 1
ATOM 741 O O . LYS A 1 93 ? -12.977 -10.523 50.063 1.00 69.94 93 LYS A O 1
ATOM 746 N N . GLY A 1 94 ? -12.013 -12.037 48.738 1.00 68.62 94 GLY A N 1
ATOM 747 C CA . GLY A 1 94 ? -11.272 -12.681 49.829 1.00 68.62 94 GLY A CA 1
ATOM 748 C C . GLY A 1 94 ? -10.254 -11.771 50.537 1.00 68.62 94 GLY A C 1
ATOM 749 O O . GLY A 1 94 ? -9.868 -12.053 51.671 1.00 68.62 94 GLY A O 1
ATOM 750 N N . LYS A 1 95 ? -9.805 -10.677 49.900 1.00 62.06 95 LYS A N 1
ATOM 751 C CA . LYS A 1 95 ? -8.979 -9.642 50.550 1.00 62.06 95 LYS A CA 1
ATOM 752 C C . LYS A 1 95 ? -9.818 -8.649 51.357 1.00 62.06 95 LYS A C 1
ATOM 754 O O . LYS A 1 95 ? -9.347 -8.223 52.407 1.00 62.06 95 LYS A O 1
ATOM 759 N N . GLU A 1 96 ? -11.019 -8.298 50.902 1.00 58.66 96 GLU A N 1
ATOM 760 C CA . GLU A 1 96 ? -11.965 -7.463 51.658 1.00 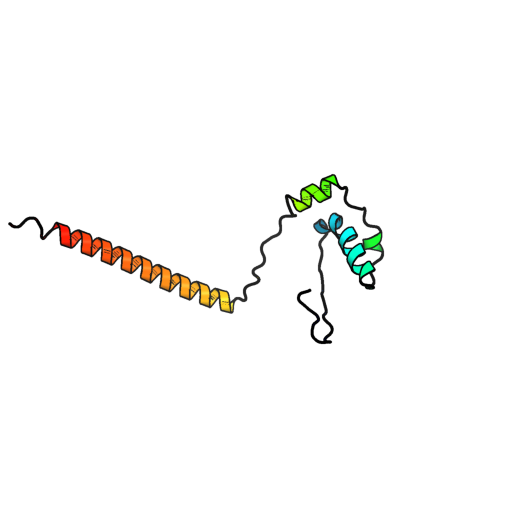58.66 96 GLU A CA 1
ATOM 761 C C . GLU A 1 96 ? -12.486 -8.194 52.903 1.00 58.66 96 GLU A C 1
ATOM 763 O O . GLU A 1 96 ? -12.396 -7.645 54.001 1.00 58.66 96 GLU A O 1
ATOM 768 N N . ASP A 1 97 ? -12.871 -9.468 52.779 1.00 60.59 97 ASP A N 1
ATOM 769 C CA . ASP A 1 97 ? -13.352 -10.285 53.904 1.00 60.59 97 ASP A CA 1
ATOM 770 C C . ASP A 1 97 ? -12.264 -10.510 54.974 1.00 60.59 97 ASP A C 1
ATOM 772 O O . ASP A 1 97 ? -12.521 -10.445 56.179 1.00 60.59 97 ASP A O 1
ATOM 776 N N . LYS A 1 98 ? -11.003 -10.709 54.554 1.00 59.56 98 LYS A N 1
ATOM 777 C CA . LYS A 1 98 ? -9.856 -10.809 55.478 1.00 59.56 98 LYS A CA 1
ATOM 778 C C . LYS A 1 98 ? -9.502 -9.479 56.147 1.00 59.56 98 LYS A C 1
ATOM 780 O O . LYS A 1 98 ? -8.965 -9.497 57.252 1.00 59.56 98 LYS A O 1
ATOM 785 N N . LYS A 1 99 ? -9.780 -8.338 55.506 1.00 56.72 99 LYS A N 1
ATOM 786 C CA . LYS A 1 99 ? -9.561 -7.006 56.091 1.00 56.72 99 LYS A CA 1
ATOM 787 C C . LYS A 1 99 ? -10.652 -6.676 57.116 1.00 56.72 99 LYS A C 1
ATOM 789 O O . LYS A 1 99 ? -10.319 -6.157 58.172 1.00 56.72 99 LYS A O 1
ATOM 794 N N . GLY A 1 100 ? -11.904 -7.069 56.858 1.00 55.69 100 GLY A N 1
ATOM 795 C CA . GLY A 1 100 ? -13.019 -6.936 57.805 1.00 55.69 100 GLY A CA 1
ATOM 796 C C . GLY A 1 100 ? -12.847 -7.774 59.077 1.00 55.69 100 GLY A C 1
ATOM 797 O O . GLY A 1 100 ? -12.993 -7.248 60.176 1.00 55.69 100 GLY A O 1
ATOM 798 N N . ARG A 1 101 ? -12.426 -9.044 58.957 1.00 56.91 101 ARG A N 1
ATOM 799 C CA . ARG A 1 101 ? -12.160 -9.906 60.129 1.00 56.91 101 ARG A CA 1
ATOM 800 C C . ARG A 1 101 ? -10.996 -9.430 61.003 1.00 56.91 101 ARG A C 1
ATOM 802 O O . ARG A 1 101 ? -11.028 -9.642 62.207 1.00 56.91 101 ARG A O 1
ATOM 809 N N . LYS A 1 102 ? -9.984 -8.771 60.427 1.00 52.84 102 LYS A N 1
ATOM 810 C CA . LYS A 1 102 ? -8.809 -8.286 61.175 1.00 52.84 102 LYS A CA 1
ATOM 811 C C . LYS A 1 102 ? -9.081 -7.007 61.983 1.00 52.84 102 LYS A C 1
ATOM 813 O O . LYS A 1 102 ? -8.323 -6.721 62.900 1.00 52.84 102 LYS A O 1
ATOM 818 N N . LEU A 1 103 ? -10.141 -6.253 61.660 1.00 52.56 103 LEU A N 1
ATOM 819 C CA . LEU A 1 103 ? -10.580 -5.096 62.454 1.00 52.56 103 LEU A CA 1
ATOM 820 C C . LEU A 1 103 ? -11.431 -5.488 63.676 1.00 52.56 103 LEU A C 1
ATOM 822 O O . LEU A 1 103 ? -11.494 -4.711 64.618 1.00 52.56 103 LEU A O 1
ATOM 826 N N . GLN A 1 104 ? -12.055 -6.671 63.684 1.00 51.91 104 GLN A N 1
ATOM 827 C CA . GLN A 1 104 ? -12.894 -7.128 64.804 1.00 51.91 104 GLN A CA 1
ATOM 828 C C . GLN A 1 104 ? -12.108 -7.829 65.923 1.00 51.91 104 GLN A C 1
ATOM 830 O O . GLN A 1 104 ? -12.573 -7.866 67.051 1.00 51.91 104 GLN A O 1
ATOM 835 N N . THR A 1 105 ? -10.904 -8.345 65.656 1.00 48.59 105 THR A N 1
ATOM 836 C CA . THR A 1 105 ? -10.075 -9.045 66.661 1.00 48.59 105 THR A CA 1
ATOM 837 C C . THR A 1 105 ? -9.073 -8.133 67.384 1.00 48.59 105 THR A C 1
ATOM 839 O O . THR A 1 105 ? -8.126 -8.630 67.980 1.00 48.59 105 THR A O 1
ATOM 842 N N . GLY A 1 106 ? -9.208 -6.808 67.266 1.00 47.00 106 GLY A N 1
ATOM 843 C CA . GLY A 1 106 ? -8.287 -5.826 67.859 1.00 47.00 106 GLY A CA 1
ATOM 844 C C . GLY A 1 106 ? -8.875 -4.999 69.005 1.00 47.00 106 GLY A C 1
ATOM 845 O O . GLY A 1 106 ? -8.217 -4.069 69.454 1.00 47.00 106 GLY A O 1
ATOM 846 N N . SER A 1 107 ? -10.105 -5.291 69.439 1.00 46.75 107 SER A N 1
ATOM 847 C CA . SER A 1 107 ? -10.838 -4.520 70.458 1.00 46.75 107 SER A CA 1
ATOM 848 C C . SER A 1 107 ? -11.129 -5.298 71.747 1.00 46.75 107 SER A C 1
ATOM 850 O O . SER A 1 107 ? -11.934 -4.846 72.551 1.00 46.75 107 SER A O 1
ATOM 852 N N . GLU A 1 108 ? -10.492 -6.452 71.951 1.00 47.50 108 GLU A N 1
ATOM 85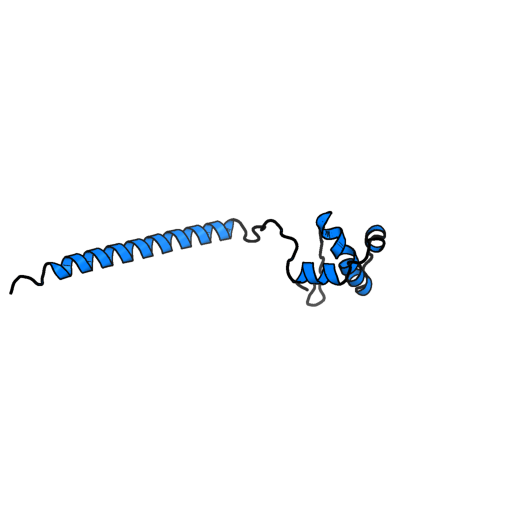3 C CA . GLU A 1 108 ? -10.525 -7.189 73.220 1.00 47.50 108 GLU A CA 1
ATOM 854 C C . GLU A 1 108 ? -9.094 -7.323 73.752 1.00 47.50 108 GLU A C 1
ATOM 856 O O . GLU A 1 108 ? -8.405 -8.312 73.504 1.00 47.50 108 GLU A O 1
ATOM 861 N N . SER A 1 109 ? -8.609 -6.273 74.413 1.00 42.28 109 SER A N 1
ATOM 862 C CA . SER A 1 109 ? -7.489 -6.273 75.368 1.00 42.28 109 SER A CA 1
ATOM 863 C C . SER A 1 109 ? -7.595 -5.025 76.232 1.00 42.28 109 SER A C 1
ATOM 865 O O . SER A 1 109 ? -7.764 -3.937 75.636 1.00 42.28 109 SER A O 1
#

=== Feature glossary ===
The record interleaves many kinds of information about one protein. Here is each kind framed as the question it answers.

Q: What does the local fold look like, residue by residue?
A: A 3Di character summarizes, for each residue, the relative orientation of the Cα frame of its nearest spatial neighbor. Because it encodes fold topology rather than chemistry, 3Di alignments detect remote structural similarity that sequence alignment misses.

Q: Which residues are in helices, strands, or loops?
A: Secondary structure is the local, repeating backbone conformation. DSSP classifies it into eight states by reading the hydrogen-bond network: three helix types (H, G, I), two β types (E, B), two non-regular types (T, S), and unstructured coil (-).

Q: How big and how compact is the whole molecule?
A: Three whole-structure scalars: the radius of gyration (RMS distance of Cα from centroid, in Å), the count of Cα–Cα contacts (pairs closer than 8 Å and separated by more than four residues in sequence — i.e. tertiary, not local, contacts), and the bounding-box dimensions. Together they distinguish compact globular folds from extended fibres or disordered chains.

Q: How confident is the AlphaFold model at each residue?
A: For AlphaFold models, the B-factor field carries pLDDT — the model's own estimate of local accuracy on a 0–100 scale. Regions with pLDDT<50 should be treated as essentially unmodeled; they often correspond to intrinsically disordered segments.

Q: What family and function is it annotated with?
A: Functional annotations link the protein to curated databases. InterPro entries identify conserved domains and families by matching the sequence against member-database signatures (Pfam, PROSITE, CDD, …). Gene Ontology (GO) terms describe molecular function, biological process, and cellular component in a controlled vocabulary. CATH places the structure in a hierarchical fold classification (Class/Architecture/Topology/Homologous-superfamily). The organism is the source species.

Q: What known structures does this most resemble?
A: Nearest PDB neighbors are the top structural matches found by Foldseek when searching this structure against the entire Protein Data Bank. Each hit reports a TM-score (0 to 1; >0.5 almost always implies the same fold) and an E-value. These are *structural* homologs — they may share no detectable sequence similarity.

Q: Which residues are buried vs exposed?
A: Solvent-accessible surface area (SASA) is the area in Å² traced out by the centre of a 1.4 Å probe sphere (a water molecule) rolled over the protein's van der Waals surface (Shrake–Rupley / Lee–Richards construction). Buried residues have near-zero SASA; fully exposed residues can exceed 200 Å². The total SASA scales roughly with the number of surface residues.

Q: What are the backbone torsion angles?
A: φ (phi) and ψ (psi) are the two rotatable backbone dihedrals per residue: φ is the C(i-1)–N–Cα–C torsion, ψ is the N–Cα–C–N(i+1) torsion, both in degrees on (−180°, 180°]. α-helical residues cluster near (−60°, −45°); β-strand residues near (−120°, +130°). A Ramachandran plot is simply a scatter of (φ, ψ) for every residue.

Q: Are the domains correctly placed relative to each other?
A: Predicted aligned error is AlphaFold's pairwise confidence. Unlike pLDDT (per-residue), PAE is per-residue-pair and captures whether two parts of the structure are correctly placed relative to each other. Units are ångströms of expected positional error.

Q: What if only a Cα trace is available?
A: P-SEA three-state annotation labels each residue as helix, strand, or coil based purely on the geometry of the Cα trace. It serves as a fallback when the full backbone (and thus DSSP) is unavailable.

Q: What is the amino-acid chain?
A: This is the polypeptide sequence — one letter per residue, N-terminus first. Length ranges from a few dozen residues for small domains to over a thousand for large multi-domain proteins.

Q: What do the rendered images show?
A: The six renders are orthographic views along the three Cartesian axes in both directions. Representation (cartoon, sticks, or surface) and color scheme (sequence-rainbow or by-chain) vary across proteins so the training set covers all the common visualization conventions.

Q: What do the diagnostic plots show?
A: Plot images: a contact map (which residues are close in 3D, as an N×N binary image), a Ramachandran scatter (backbone torsion angles, revealing secondary-structure composition at a glance), and — for AlphaFold structures — a PAE heatmap (pairwise prediction confidence).

Q: How mobile is each atom in the crystal?
A: B-factor (Debye–Waller factor) reflects atomic displacement in the crystal lattice. It is an experimental observable (units Å²), not a prediction; low values mean the atom is pinned down, high values mean it moves or is heterogeneous across the crystal.

Q: Where is each backbone atom in 3D?
A: The mmCIF table is the protein's shape written out atom by atom. For each backbone N, Cα, C, and carbonyl O, it records an (x, y, z) coordinate triple in Å plus the residue type, chain letter, and residue number.